Protein AF-A0A7S0S029-F1 (afdb_monomer_lite)

Organism: NCBI:txid1034604

pLDDT: mean 72.3, std 25.54, range [26.7, 97.38]

Foldseek 3Di:
DADPPGDDDPVVVVVLQVCLVVDLEAEAAADQLPDPPVSVSLVSLLPLPDPVCVVVRSAYEYEHLDDHPCPVSGPYYHNDHRVVVVVVVCVVVVHDDDDPVVVPDPDPPDPDPDDDDDPPDDPPPDPDDDDDDDDDDDDDDDDDDDDDDDDDDDD

Secondary structure (DSSP, 8-state):
---TTSPPPHHHHHHHHHHHHH-SEEEEES----STTTTHHHHHHHT---TTTGGGT-EEEEE-SS--TTTTT-SEEE-S-HHHHHHHHHHHHT-PPPPHHHHT--PPPP--S------------------------------------------

Sequence (155 aa):
IVNFGEPLQPAAIAVATEQARAADACIVLGSSCRVAPASEFPAMVGSKRTRRERARGSSLVVANLQKTPLDDMCAVRVFARCDDFMEKVMSELGLEIPPVEDLYRPGPGPANEGGQARSSKPAVVGATQGQGQSQGAPSDAGTAHCQAVTGTSQL

Radius of gyration: 25.48 Å; ch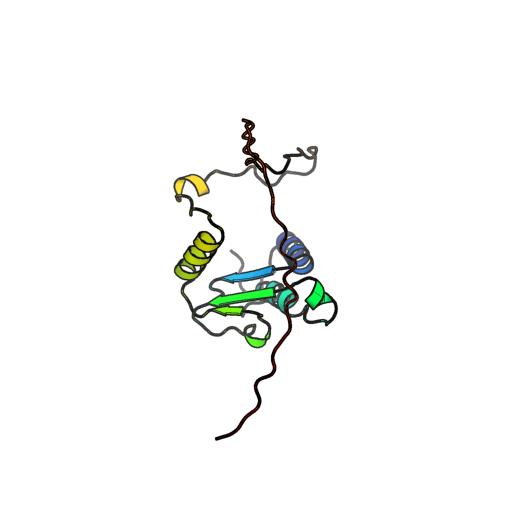ains: 1; bounding box: 66×49×75 Å

Structure (mmCIF, N/CA/C/O backbone):
data_AF-A0A7S0S029-F1
#
_entry.id   AF-A0A7S0S029-F1
#
loop_
_atom_site.group_PDB
_atom_site.id
_atom_site.type_symbol
_atom_site.label_atom_id
_atom_site.label_alt_id
_atom_site.label_comp_id
_atom_site.label_asym_id
_atom_site.label_entity_id
_atom_site.label_seq_id
_atom_site.pdbx_PDB_ins_code
_atom_site.Cartn_x
_atom_site.Cartn_y
_atom_site.Cartn_z
_atom_site.occupancy
_atom_site.B_iso_or_equiv
_atom_site.auth_seq_id
_atom_site.auth_comp_id
_atom_site.auth_asym_id
_atom_site.auth_atom_id
_atom_site.pdbx_PDB_model_num
ATOM 1 N N . ILE A 1 1 ? 7.760 5.294 -17.339 1.00 83.38 1 ILE A N 1
ATOM 2 C CA . ILE A 1 1 ? 6.931 4.225 -17.947 1.00 8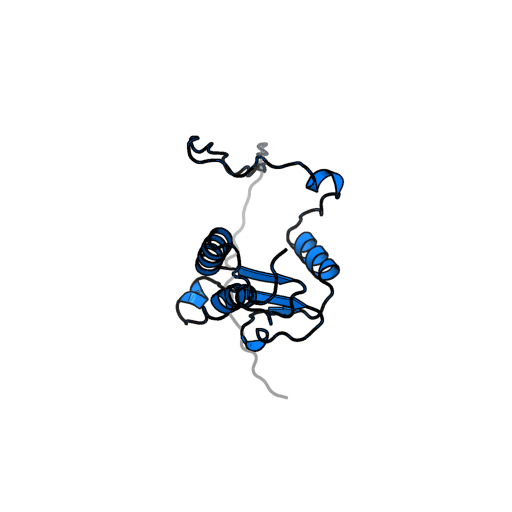3.38 1 ILE A CA 1
ATOM 3 C C . ILE A 1 1 ? 7.813 2.989 -18.032 1.00 83.38 1 ILE A C 1
ATOM 5 O O . ILE A 1 1 ? 8.996 3.160 -18.293 1.00 83.38 1 ILE A O 1
ATOM 9 N N . VAL A 1 2 ? 7.276 1.807 -17.740 1.00 86.38 2 VAL A N 1
ATOM 10 C CA . VAL A 1 2 ? 7.972 0.518 -17.883 1.00 86.38 2 VAL A CA 1
ATOM 11 C C . VAL A 1 2 ? 7.069 -0.378 -18.719 1.00 86.38 2 VAL A C 1
ATOM 13 O O . VAL A 1 2 ? 5.864 -0.412 -18.456 1.00 86.38 2 VAL A O 1
ATOM 16 N N . ASN A 1 3 ? 7.619 -1.057 -19.724 1.00 90.88 3 ASN A N 1
ATOM 17 C CA . ASN A 1 3 ? 6.844 -1.968 -20.564 1.00 90.88 3 ASN A CA 1
ATOM 18 C C . ASN A 1 3 ? 6.795 -3.378 -19.964 1.00 90.88 3 ASN A C 1
ATOM 20 O O . ASN A 1 3 ? 7.627 -3.766 -19.145 1.00 90.88 3 ASN A O 1
ATOM 24 N N . PHE A 1 4 ? 5.818 -4.182 -20.383 1.00 87.62 4 PHE A N 1
ATOM 25 C CA . PHE A 1 4 ? 5.767 -5.582 -19.968 1.00 87.62 4 PHE A CA 1
ATOM 26 C C . PHE A 1 4 ? 7.012 -6.336 -20.442 1.00 87.62 4 PHE A C 1
ATOM 28 O O . PHE A 1 4 ? 7.399 -6.244 -21.604 1.00 87.62 4 PHE A O 1
ATOM 35 N N . GLY A 1 5 ? 7.622 -7.094 -19.530 1.00 86.50 5 GLY A N 1
ATOM 36 C CA . GLY A 1 5 ? 8.869 -7.817 -19.782 1.00 86.50 5 GLY A CA 1
ATOM 37 C C . GLY A 1 5 ? 10.134 -6.990 -19.544 1.00 86.50 5 GLY A C 1
ATOM 38 O O . GLY A 1 5 ? 11.213 -7.571 -19.459 1.00 86.50 5 GLY A O 1
ATOM 39 N N . GLU A 1 6 ? 10.023 -5.671 -19.367 1.00 90.44 6 GLU A N 1
ATOM 40 C CA . GLU A 1 6 ? 11.142 -4.854 -18.902 1.00 90.44 6 GLU A CA 1
ATOM 41 C C . GLU A 1 6 ? 11.258 -4.927 -17.371 1.00 90.44 6 GLU A C 1
ATOM 43 O O . GLU A 1 6 ? 10.245 -4.926 -16.660 1.00 90.44 6 GLU A O 1
ATOM 48 N N . PRO A 1 7 ? 12.484 -4.982 -16.829 1.00 87.75 7 PRO A N 1
ATOM 49 C CA . PRO A 1 7 ? 12.681 -4.967 -15.389 1.00 87.75 7 PRO A CA 1
ATOM 50 C C . PRO A 1 7 ? 12.321 -3.597 -14.800 1.00 87.75 7 PRO A C 1
ATOM 52 O O . PRO A 1 7 ? 12.603 -2.549 -15.387 1.00 87.75 7 PRO A O 1
ATOM 55 N N . LEU A 1 8 ? 11.757 -3.593 -13.587 1.00 89.69 8 LEU A N 1
ATOM 56 C CA . LEU A 1 8 ? 11.664 -2.362 -12.799 1.00 89.69 8 LEU A CA 1
ATOM 57 C C . LEU A 1 8 ? 13.069 -1.868 -12.426 1.00 89.69 8 LEU A C 1
ATOM 59 O O . LEU A 1 8 ? 14.021 -2.645 -12.336 1.00 89.69 8 LEU A O 1
ATOM 63 N N . GLN A 1 9 ? 13.187 -0.566 -12.165 1.00 91.31 9 GLN A N 1
ATOM 64 C CA . GLN A 1 9 ? 14.454 0.042 -11.767 1.00 91.31 9 GLN A CA 1
ATOM 65 C C . GLN A 1 9 ? 15.017 -0.644 -10.507 1.00 91.31 9 GLN A C 1
ATOM 67 O O . GLN A 1 9 ? 14.355 -0.610 -9.465 1.00 91.31 9 GLN A O 1
ATOM 72 N N . PRO A 1 10 ? 16.235 -1.222 -10.555 1.00 91.75 10 PRO A N 1
ATOM 73 C CA . PRO A 1 10 ? 16.773 -2.011 -9.445 1.00 91.75 10 PRO A CA 1
ATOM 74 C C . PRO A 1 10 ? 16.853 -1.241 -8.125 1.00 91.75 10 PRO A C 1
ATOM 76 O O . PRO A 1 10 ? 16.530 -1.787 -7.073 1.00 91.75 10 PRO A O 1
ATOM 79 N N . ALA A 1 11 ? 17.211 0.046 -8.183 1.00 92.50 11 ALA A N 1
ATOM 80 C CA . ALA A 1 11 ? 17.262 0.913 -7.009 1.00 92.50 11 ALA A CA 1
ATOM 81 C C . ALA A 1 11 ? 15.887 1.051 -6.330 1.00 92.50 11 ALA A C 1
ATOM 83 O O . ALA A 1 11 ? 15.784 0.932 -5.112 1.00 92.50 11 ALA A O 1
ATOM 84 N N . ALA A 1 12 ? 14.816 1.223 -7.112 1.00 91.19 12 ALA A N 1
ATOM 85 C CA . ALA A 1 12 ? 13.459 1.326 -6.581 1.00 91.19 12 ALA A CA 1
ATOM 86 C C . ALA A 1 12 ? 12.986 0.002 -5.956 1.00 91.19 12 ALA A C 1
ATOM 88 O O . ALA A 1 12 ? 12.370 0.017 -4.892 1.00 91.19 12 ALA A O 1
ATOM 89 N N . ILE A 1 13 ? 13.316 -1.142 -6.572 1.00 93.88 13 ILE A N 1
ATOM 90 C CA . ILE A 1 13 ? 13.004 -2.469 -6.013 1.00 93.88 13 ILE A CA 1
ATOM 91 C C . ILE A 1 13 ? 13.730 -2.680 -4.682 1.00 93.88 13 ILE A C 1
ATOM 93 O O . ILE A 1 13 ? 13.123 -3.170 -3.731 1.00 93.88 13 ILE A O 1
ATOM 97 N N . ALA A 1 14 ? 15.017 -2.328 -4.609 1.00 93.69 14 ALA A N 1
ATOM 98 C CA . ALA A 1 14 ? 15.821 -2.500 -3.403 1.00 93.69 14 ALA A CA 1
ATOM 99 C C . ALA A 1 14 ? 15.232 -1.703 -2.231 1.00 93.69 14 ALA A C 1
ATOM 101 O O . ALA A 1 14 ? 14.957 -2.281 -1.179 1.00 93.69 14 ALA A O 1
ATOM 102 N N . VAL A 1 15 ? 14.931 -0.418 -2.454 1.00 94.94 15 VAL A N 1
ATOM 103 C CA . VAL A 1 15 ? 14.284 0.442 -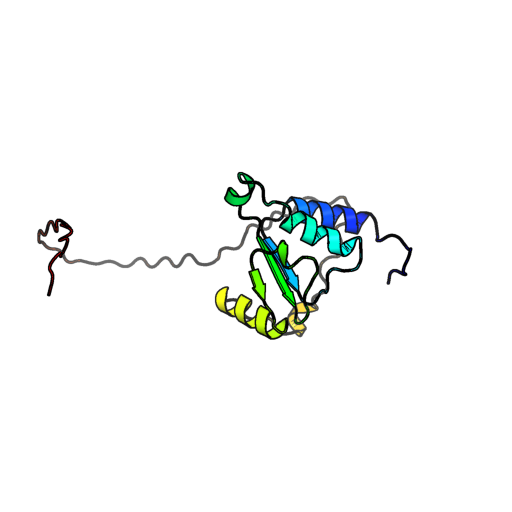1.452 1.00 94.94 15 VAL A CA 1
ATOM 104 C C . VAL A 1 15 ? 12.915 -0.114 -1.059 1.00 94.94 15 VAL A C 1
ATOM 106 O O . VAL A 1 15 ? 12.637 -0.272 0.126 1.00 94.94 15 VAL A O 1
ATOM 109 N N . ALA A 1 16 ? 12.065 -0.478 -2.025 1.00 94.31 16 ALA A N 1
ATOM 110 C CA . ALA A 1 16 ? 10.738 -1.025 -1.735 1.00 94.31 16 ALA A CA 1
ATOM 111 C C . ALA A 1 16 ? 10.809 -2.327 -0.921 1.00 94.31 16 ALA A C 1
ATOM 113 O O . ALA A 1 16 ? 10.017 -2.536 -0.003 1.00 94.31 16 ALA A O 1
ATOM 114 N N . THR A 1 17 ? 11.787 -3.182 -1.219 1.00 94.12 17 THR A N 1
ATOM 115 C CA . THR A 1 17 ? 12.017 -4.447 -0.516 1.00 94.12 17 THR A CA 1
ATOM 116 C C . THR A 1 17 ? 12.480 -4.209 0.919 1.00 94.12 17 THR A C 1
ATOM 118 O O . THR A 1 17 ? 11.999 -4.878 1.834 1.00 94.12 17 THR A O 1
ATOM 121 N N . GLU A 1 18 ? 13.400 -3.269 1.138 1.00 94.25 18 GLU A N 1
ATOM 122 C CA . GLU A 1 18 ? 13.860 -2.895 2.476 1.00 94.25 18 GLU A CA 1
ATOM 123 C C . GLU A 1 18 ? 12.711 -2.324 3.316 1.00 94.25 18 GLU A C 1
ATOM 125 O O . GLU A 1 18 ? 12.460 -2.804 4.424 1.00 94.25 18 GLU A O 1
ATOM 130 N N . GLN A 1 19 ? 11.943 -1.385 2.755 1.00 93.62 19 GLN A N 1
ATOM 131 C CA . GLN A 1 19 ? 10.785 -0.796 3.430 1.00 93.62 19 GLN A CA 1
ATOM 132 C C . GLN A 1 19 ? 9.715 -1.850 3.734 1.00 93.62 19 GLN A C 1
ATOM 134 O O . GLN A 1 19 ? 9.219 -1.918 4.855 1.00 93.62 19 GLN A O 1
ATOM 139 N N . ALA A 1 20 ? 9.417 -2.755 2.798 1.00 91.88 20 ALA A N 1
ATOM 140 C CA . ALA A 1 20 ? 8.479 -3.853 3.036 1.00 91.88 20 ALA A CA 1
ATOM 141 C C . ALA A 1 20 ? 8.959 -4.803 4.147 1.00 91.88 20 ALA A C 1
ATOM 143 O O . ALA A 1 20 ? 8.159 -5.307 4.940 1.00 91.88 20 ALA A O 1
ATOM 144 N N . ARG A 1 21 ? 10.271 -5.044 4.263 1.00 89.62 21 ARG A N 1
ATOM 145 C CA . ARG A 1 21 ? 10.841 -5.844 5.360 1.00 89.62 21 ARG A CA 1
ATOM 146 C C . ARG A 1 21 ? 10.755 -5.126 6.704 1.00 89.62 21 ARG A C 1
ATOM 148 O O . ARG A 1 21 ? 10.418 -5.781 7.690 1.00 89.62 21 ARG A O 1
ATOM 155 N N . ALA A 1 22 ? 10.996 -3.820 6.741 1.00 89.19 22 ALA A N 1
ATOM 156 C CA . ALA A 1 22 ? 10.940 -3.021 7.963 1.00 89.19 22 ALA A CA 1
ATOM 157 C C . ALA A 1 22 ? 9.506 -2.711 8.432 1.00 89.19 22 ALA A C 1
ATOM 159 O O . ALA A 1 22 ? 9.283 -2.576 9.630 1.00 89.19 22 ALA A O 1
ATOM 160 N N . ALA A 1 23 ? 8.540 -2.652 7.511 1.00 89.44 23 ALA A N 1
ATOM 161 C CA . ALA A 1 23 ? 7.175 -2.224 7.798 1.00 89.44 23 ALA A CA 1
ATOM 162 C C . ALA A 1 23 ? 6.441 -3.110 8.822 1.00 89.44 23 ALA A C 1
ATOM 164 O O . ALA A 1 23 ? 6.412 -4.346 8.708 1.00 89.44 23 ALA A O 1
ATOM 165 N N . ASP A 1 24 ? 5.790 -2.436 9.767 1.00 87.12 24 ASP A N 1
ATOM 166 C CA . ASP A 1 24 ? 4.801 -2.927 10.732 1.00 87.12 24 ASP A CA 1
ATOM 167 C C . ASP A 1 24 ? 3.350 -2.642 10.283 1.00 87.12 24 ASP A C 1
ATOM 169 O O . ASP A 1 24 ? 2.398 -3.231 10.785 1.00 87.12 24 ASP A O 1
ATOM 173 N N . ALA A 1 25 ? 3.153 -1.806 9.272 1.00 88.38 25 ALA A N 1
ATOM 174 C CA . ALA A 1 25 ? 1.872 -1.639 8.604 1.00 88.38 25 ALA A CA 1
ATOM 175 C C . ALA A 1 25 ? 2.076 -1.465 7.098 1.00 88.38 25 ALA A C 1
ATOM 177 O O . ALA A 1 25 ? 2.989 -0.775 6.648 1.00 88.38 25 ALA A O 1
ATOM 178 N N . CYS A 1 26 ? 1.214 -2.094 6.302 1.00 93.50 26 CYS A N 1
ATOM 179 C CA . CYS A 1 26 ? 1.171 -1.900 4.856 1.00 93.50 26 CYS A CA 1
ATOM 180 C C . CYS A 1 26 ? -0.275 -1.716 4.420 1.00 93.50 26 CYS A C 1
ATOM 182 O O . CYS A 1 26 ? -1.115 -2.574 4.682 1.00 93.50 26 CYS A O 1
ATOM 184 N N . ILE A 1 27 ? -0.555 -0.602 3.747 1.00 95.06 27 ILE A N 1
ATOM 185 C CA . ILE A 1 27 ? -1.884 -0.278 3.237 1.00 95.06 27 ILE A CA 1
ATOM 186 C C . ILE A 1 27 ? -1.827 -0.306 1.712 1.00 95.06 27 ILE A C 1
ATOM 188 O O . ILE A 1 27 ? -1.071 0.437 1.090 1.00 95.06 27 ILE A O 1
ATOM 192 N N . VAL A 1 28 ? -2.636 -1.170 1.107 1.00 96.31 28 VAL A N 1
ATOM 193 C CA . VAL A 1 28 ? -2.838 -1.235 -0.339 1.00 96.31 28 VAL A CA 1
ATOM 194 C C . VAL A 1 28 ? -4.088 -0.440 -0.689 1.00 96.31 28 VAL A C 1
ATOM 196 O O . VAL A 1 28 ? -5.179 -0.775 -0.228 1.00 96.31 28 VAL A O 1
ATOM 199 N N . LEU A 1 29 ? -3.930 0.573 -1.539 1.00 97.06 29 LEU A N 1
ATOM 200 C CA . LEU A 1 29 ? -5.012 1.441 -2.002 1.00 97.06 29 LEU A CA 1
ATOM 201 C C . LEU A 1 29 ? -5.219 1.253 -3.507 1.00 97.06 29 LEU A C 1
ATOM 203 O O . LEU A 1 29 ? -4.295 1.458 -4.290 1.00 97.06 29 LEU A O 1
ATOM 207 N N . GLY A 1 30 ? -6.4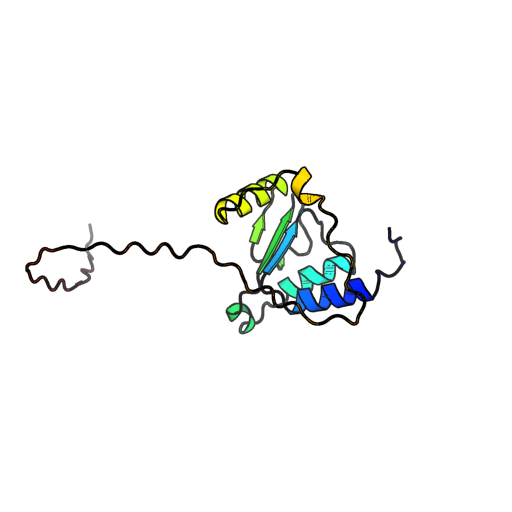21 0.844 -3.918 1.00 95.62 30 GLY A N 1
ATOM 208 C CA . GLY A 1 30 ? -6.842 0.861 -5.326 1.00 95.62 30 GLY A CA 1
ATOM 209 C C . GLY A 1 30 ? -6.053 -0.059 -6.267 1.00 95.62 30 GLY A C 1
ATOM 210 O O . GLY A 1 30 ? -6.128 0.099 -7.483 1.00 95.62 30 GLY A O 1
ATOM 211 N N . SER A 1 31 ? -5.301 -1.024 -5.733 1.00 94.94 31 SER A N 1
ATOM 212 C CA . SER A 1 31 ? -4.545 -1.996 -6.527 1.00 94.94 31 SER A CA 1
ATOM 213 C C . SER A 1 31 ? -5.206 -3.369 -6.496 1.00 94.94 31 SER A C 1
ATOM 215 O O . SER A 1 31 ? -5.678 -3.836 -5.460 1.00 94.94 31 SER A O 1
ATOM 217 N N . SER A 1 32 ? -5.209 -4.048 -7.643 1.00 94.88 32 SER A N 1
ATOM 218 C CA . SER A 1 32 ? -5.640 -5.446 -7.749 1.00 94.88 32 SER A CA 1
ATOM 219 C C . SER A 1 32 ? -4.558 -6.443 -7.317 1.00 94.88 32 SER A C 1
ATOM 221 O O . SER A 1 32 ? -4.856 -7.630 -7.201 1.00 94.88 32 SER A O 1
ATOM 223 N N . CYS A 1 33 ? -3.319 -5.978 -7.092 1.00 94.06 33 CYS A N 1
ATOM 224 C CA . CYS A 1 33 ? -2.165 -6.784 -6.675 1.00 94.06 33 CYS A CA 1
ATOM 225 C C . CYS A 1 33 ? -1.876 -8.003 -7.572 1.00 94.06 33 CYS A C 1
ATOM 227 O O . CYS A 1 33 ? -1.548 -9.073 -7.071 1.00 94.06 33 CYS A O 1
ATOM 229 N N . ARG A 1 34 ? -1.992 -7.855 -8.900 1.00 93.75 34 ARG A N 1
ATOM 230 C CA . ARG A 1 34 ? -1.775 -8.960 -9.861 1.00 93.75 34 ARG A CA 1
ATOM 231 C C . ARG A 1 34 ? -0.449 -8.924 -10.617 1.00 93.75 34 ARG A C 1
ATOM 233 O O . ARG A 1 34 ? -0.084 -9.921 -11.227 1.00 93.75 34 ARG A O 1
ATOM 240 N N . VAL A 1 35 ? 0.232 -7.781 -10.636 1.00 92.19 35 VAL A N 1
ATOM 241 C CA . VAL A 1 35 ? 1.416 -7.582 -11.479 1.00 92.19 35 VAL A CA 1
ATOM 242 C C . VAL A 1 35 ? 2.674 -7.649 -10.622 1.00 92.19 35 VAL A C 1
ATOM 244 O O . VAL A 1 35 ? 2.945 -6.750 -9.821 1.00 92.19 35 VAL A O 1
ATOM 247 N N . ALA A 1 36 ? 3.443 -8.717 -10.817 1.00 90.00 36 ALA A N 1
ATOM 248 C CA . ALA A 1 36 ? 4.787 -8.844 -10.277 1.00 90.00 36 ALA A CA 1
ATOM 249 C C . ALA A 1 36 ? 5.757 -7.919 -11.041 1.00 90.00 36 ALA A C 1
ATOM 251 O O . ALA A 1 36 ? 5.563 -7.684 -12.237 1.00 90.00 36 ALA A O 1
ATOM 252 N N . PRO A 1 37 ? 6.790 -7.374 -10.377 1.00 90.38 37 PRO A N 1
ATOM 253 C CA . PRO A 1 37 ? 7.189 -7.645 -8.988 1.00 90.38 37 PRO A CA 1
ATOM 254 C C . PRO A 1 37 ? 6.504 -6.740 -7.942 1.00 90.38 37 PRO A C 1
ATOM 256 O O . PRO A 1 37 ? 6.644 -6.960 -6.745 1.00 90.38 37 PRO A O 1
ATOM 259 N N . ALA A 1 38 ? 5.723 -5.733 -8.348 1.00 91.19 38 ALA A N 1
ATOM 260 C CA . ALA A 1 38 ? 5.137 -4.762 -7.414 1.00 91.19 38 ALA A CA 1
ATOM 261 C C . ALA A 1 38 ? 4.151 -5.383 -6.403 1.00 91.19 38 ALA A C 1
ATOM 263 O O . ALA A 1 38 ? 4.063 -4.933 -5.261 1.00 91.19 38 ALA A O 1
ATOM 264 N N . SER A 1 39 ? 3.420 -6.428 -6.800 1.00 93.44 39 SER A N 1
ATOM 265 C CA . SER A 1 39 ? 2.501 -7.155 -5.914 1.00 93.44 39 SER A CA 1
ATOM 266 C C . SER A 1 39 ? 3.197 -7.974 -4.823 1.00 93.44 39 SER A C 1
ATOM 268 O O . SER A 1 39 ? 2.534 -8.405 -3.881 1.00 93.44 39 SER A O 1
ATOM 270 N N . GLU A 1 40 ? 4.507 -8.200 -4.930 1.00 93.50 40 GLU A N 1
ATOM 271 C CA . GLU A 1 40 ? 5.254 -9.012 -3.969 1.00 93.50 40 GLU A CA 1
ATOM 272 C C . GLU A 1 40 ? 5.495 -8.257 -2.659 1.00 93.50 40 GLU A C 1
ATOM 274 O O . GLU A 1 40 ? 5.449 -8.867 -1.595 1.00 93.50 40 GLU A O 1
ATOM 279 N N . PHE A 1 41 ? 5.660 -6.930 -2.689 1.00 93.88 41 PHE A N 1
ATOM 280 C CA . PHE A 1 41 ? 5.955 -6.158 -1.475 1.00 93.88 41 PHE A CA 1
ATOM 281 C C . PHE A 1 41 ? 4.825 -6.215 -0.432 1.00 93.88 41 PHE A C 1
ATOM 283 O O . PHE A 1 41 ? 5.106 -6.529 0.728 1.00 93.88 41 PHE A O 1
ATOM 290 N N . PRO A 1 42 ? 3.540 -6.008 -0.789 1.00 93.56 42 PRO A N 1
ATOM 291 C CA . PRO A 1 42 ? 2.452 -6.177 0.171 1.00 93.56 42 PRO A CA 1
ATOM 292 C C . PRO A 1 42 ? 2.285 -7.638 0.614 1.00 93.56 42 PRO A C 1
ATOM 294 O O . PRO A 1 42 ? 1.984 -7.895 1.779 1.00 93.56 42 PRO A O 1
ATOM 297 N N . ALA A 1 43 ? 2.535 -8.604 -0.281 1.00 91.88 43 ALA A N 1
ATOM 298 C CA . ALA A 1 43 ? 2.500 -10.028 0.052 1.00 91.88 43 ALA A CA 1
ATOM 299 C C . ALA A 1 43 ? 3.579 -10.399 1.085 1.00 91.88 43 ALA A C 1
ATOM 301 O O . ALA A 1 43 ? 3.302 -11.155 2.018 1.00 91.88 43 ALA A O 1
ATOM 302 N N . MET A 1 44 ? 4.779 -9.818 0.977 1.00 91.00 44 MET A N 1
ATOM 303 C CA . MET A 1 44 ? 5.850 -9.976 1.963 1.00 91.00 44 MET A CA 1
ATOM 304 C C . MET A 1 44 ? 5.421 -9.484 3.347 1.00 91.00 44 MET A C 1
ATOM 306 O O . MET A 1 44 ? 5.697 -10.161 4.334 1.00 91.00 44 MET A O 1
ATOM 310 N N . VAL A 1 45 ? 4.726 -8.344 3.437 1.00 89.94 45 VAL A N 1
ATOM 311 C CA . VAL A 1 45 ? 4.219 -7.822 4.720 1.00 89.94 45 VAL A CA 1
ATOM 312 C C . VAL A 1 45 ? 3.105 -8.711 5.272 1.00 89.94 45 VAL A C 1
ATOM 314 O O . VAL A 1 45 ? 3.148 -9.092 6.440 1.00 89.94 45 VAL A O 1
ATOM 317 N N . GLY A 1 46 ? 2.143 -9.104 4.432 1.00 87.25 46 GLY A N 1
ATOM 318 C CA . GLY A 1 46 ? 1.037 -9.985 4.821 1.00 87.25 46 GLY A CA 1
ATOM 319 C C . GLY A 1 46 ? 1.474 -11.394 5.235 1.00 87.25 46 GLY A C 1
ATOM 320 O O . GLY A 1 46 ? 0.768 -12.053 5.995 1.00 87.25 46 GLY A O 1
ATOM 321 N N . SER A 1 47 ? 2.648 -11.843 4.782 1.00 84.88 47 SER A N 1
ATOM 322 C CA . SER A 1 47 ? 3.215 -13.158 5.108 1.00 84.88 47 SER A CA 1
ATOM 323 C C . SER A 1 47 ? 3.946 -13.209 6.453 1.00 84.88 47 SER A C 1
ATOM 325 O O . SER A 1 47 ? 4.268 -14.307 6.906 1.00 84.88 47 SER A O 1
ATOM 327 N N . LYS A 1 48 ? 4.150 -12.076 7.146 1.00 77.94 48 LYS A N 1
ATOM 328 C CA . LYS A 1 48 ? 4.773 -11.993 8.492 1.00 77.94 48 LYS A CA 1
ATOM 329 C C . LYS A 1 48 ? 3.879 -12.556 9.619 1.00 77.94 48 LYS A C 1
ATOM 331 O O . LYS A 1 48 ? 3.832 -12.067 10.744 1.00 77.94 48 LYS A O 1
ATOM 336 N N . ARG A 1 49 ? 3.115 -13.612 9.325 1.00 59.72 49 ARG A N 1
ATOM 337 C CA . ARG A 1 49 ? 2.097 -14.246 10.184 1.00 59.72 49 ARG A CA 1
ATOM 338 C C . ARG A 1 49 ? 2.679 -15.140 11.279 1.00 59.72 49 ARG A C 1
ATOM 340 O O . ARG A 1 49 ? 1.949 -15.921 11.893 1.00 59.72 49 ARG A O 1
ATOM 347 N N . THR A 1 50 ? 3.977 -15.064 11.553 1.00 55.91 50 THR A N 1
ATOM 348 C CA . THR A 1 50 ? 4.592 -15.904 12.579 1.00 55.91 50 THR A CA 1
ATOM 349 C C . THR A 1 50 ? 4.110 -15.475 13.970 1.00 55.91 50 THR A C 1
ATOM 351 O O . THR A 1 50 ? 3.994 -14.286 14.263 1.00 55.91 50 THR A O 1
ATOM 354 N N . ARG A 1 51 ? 3.875 -16.431 14.885 1.00 54.25 51 ARG A N 1
ATOM 355 C CA . ARG A 1 51 ? 3.412 -16.179 16.274 1.00 54.25 51 ARG A CA 1
ATOM 356 C C . ARG A 1 51 ? 4.241 -15.111 17.013 1.00 54.25 51 ARG A C 1
ATOM 358 O O . ARG A 1 51 ? 3.714 -14.404 17.862 1.00 54.25 51 ARG A O 1
ATOM 365 N N . ARG A 1 52 ? 5.529 -14.998 16.666 1.00 52.75 52 ARG A N 1
ATOM 366 C CA . ARG A 1 52 ? 6.494 -14.022 17.199 1.00 52.75 52 ARG A CA 1
ATOM 367 C C . ARG A 1 52 ? 6.351 -12.621 16.588 1.00 52.75 52 ARG A C 1
ATOM 369 O O . ARG A 1 52 ? 6.596 -11.636 17.271 1.00 52.75 52 ARG A O 1
ATOM 376 N N . GLU A 1 53 ? 5.954 -12.529 15.324 1.00 52.53 53 GLU A N 1
ATOM 377 C CA . GLU A 1 53 ? 5.780 -11.271 14.583 1.00 52.53 53 GLU A CA 1
ATOM 378 C C . GLU A 1 53 ? 4.404 -10.648 14.831 1.00 52.53 53 GLU A C 1
ATOM 380 O O . GLU A 1 53 ? 4.275 -9.429 14.822 1.00 52.53 53 GLU A O 1
ATOM 385 N N . ARG A 1 54 ? 3.407 -11.459 15.216 1.00 53.19 54 ARG A N 1
ATOM 386 C CA . ARG A 1 54 ? 2.110 -10.980 15.726 1.00 53.19 54 ARG A CA 1
ATOM 387 C C . ARG A 1 54 ? 2.257 -10.059 16.947 1.00 53.19 54 ARG A C 1
ATOM 389 O O . ARG A 1 54 ? 1.442 -9.166 17.130 1.00 53.19 54 ARG A O 1
ATOM 396 N N . ALA A 1 55 ? 3.317 -10.239 17.742 1.00 52.38 55 ALA A N 1
ATOM 397 C CA . ALA A 1 55 ? 3.662 -9.349 18.855 1.00 52.38 55 ALA A CA 1
ATOM 398 C C . ALA A 1 55 ? 4.246 -7.994 18.401 1.00 52.38 55 ALA A C 1
ATOM 400 O O . ALA A 1 55 ? 4.283 -7.059 19.192 1.00 52.38 55 ALA A O 1
ATOM 401 N N . ARG A 1 56 ? 4.703 -7.887 17.143 1.00 52.56 56 ARG A N 1
ATOM 402 C CA . ARG A 1 56 ? 5.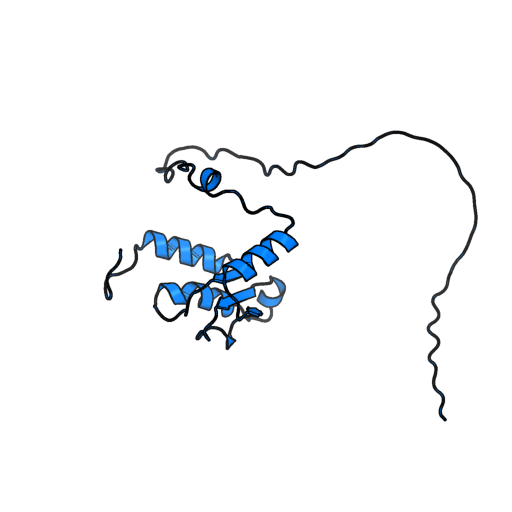227 -6.663 16.509 1.00 52.56 56 ARG A CA 1
ATOM 403 C C . ARG A 1 56 ? 4.232 -5.985 15.560 1.00 52.56 56 ARG A C 1
ATOM 405 O O . ARG A 1 56 ? 4.578 -4.981 14.957 1.00 52.56 56 ARG A O 1
ATOM 412 N N . GLY A 1 57 ? 3.008 -6.501 15.443 1.00 53.59 57 GLY A N 1
ATOM 413 C CA . GLY A 1 57 ? 1.895 -5.756 14.852 1.00 53.59 57 GLY A CA 1
ATOM 414 C C . GLY A 1 57 ? 1.876 -5.628 13.327 1.00 53.59 57 GLY A C 1
ATOM 415 O O . GLY A 1 57 ? 1.078 -4.836 12.842 1.00 53.59 57 GLY A O 1
ATOM 416 N N . SER A 1 58 ? 2.667 -6.407 12.569 1.00 61.62 58 SER A N 1
ATOM 417 C CA . SER A 1 58 ? 2.675 -6.308 11.100 1.00 61.62 58 SER A CA 1
ATOM 418 C C . SER A 1 58 ? 1.296 -6.589 10.492 1.00 61.62 58 SER A C 1
ATOM 420 O O . SER A 1 58 ? 0.889 -7.751 10.398 1.00 61.62 58 SER A O 1
ATOM 422 N N . SER A 1 59 ? 0.581 -5.535 10.088 1.00 83.44 59 SER A N 1
ATOM 423 C CA . SER A 1 59 ? -0.786 -5.615 9.564 1.00 83.44 59 SER A CA 1
ATOM 424 C C . SER A 1 59 ? -0.848 -5.166 8.103 1.00 83.44 59 SER A C 1
ATOM 426 O O . SER A 1 59 ? -0.477 -4.049 7.745 1.00 83.44 59 SER A O 1
ATOM 428 N N . LEU A 1 60 ? -1.299 -6.072 7.232 1.00 91.62 60 LEU A N 1
ATOM 429 C CA . LEU A 1 60 ? -1.636 -5.752 5.846 1.00 91.62 60 LEU A CA 1
ATOM 430 C C . LEU A 1 60 ? -3.106 -5.320 5.788 1.00 91.62 60 LEU A C 1
ATOM 432 O O . LEU A 1 60 ? -3.986 -6.078 6.197 1.00 91.62 60 LEU A O 1
ATOM 436 N N . VAL A 1 61 ? -3.371 -4.131 5.258 1.00 94.38 61 VAL A N 1
ATOM 437 C CA . VAL A 1 61 ? -4.709 -3.575 5.030 1.00 94.38 61 VAL A CA 1
ATOM 438 C C . VAL A 1 61 ? -4.921 -3.415 3.531 1.00 94.38 61 VAL A C 1
ATOM 440 O O . VAL A 1 61 ? -4.051 -2.899 2.834 1.00 94.38 61 VAL A O 1
ATOM 443 N N . VAL A 1 62 ? -6.073 -3.846 3.023 1.00 95.69 62 VAL A N 1
ATOM 444 C CA . VAL A 1 62 ? -6.399 -3.745 1.594 1.00 95.69 62 VAL A CA 1
ATOM 445 C C . VAL A 1 62 ? -7.715 -2.998 1.410 1.00 95.69 62 VAL A C 1
ATOM 447 O O . VAL A 1 62 ? -8.790 -3.515 1.741 1.00 95.69 62 VAL A O 1
ATOM 450 N N . ALA A 1 63 ? -7.630 -1.798 0.834 1.00 96.88 63 ALA A N 1
ATOM 451 C CA . ALA A 1 63 ? -8.767 -0.993 0.411 1.00 96.88 63 ALA A CA 1
ATOM 452 C C . ALA A 1 63 ? -8.855 -0.990 -1.120 1.00 96.88 63 ALA A C 1
ATOM 454 O O . ALA A 1 63 ? -8.041 -0.394 -1.828 1.00 96.88 63 ALA A O 1
ATOM 455 N N . ASN A 1 64 ? -9.841 -1.712 -1.640 1.00 97.12 64 ASN A N 1
ATOM 456 C CA . ASN A 1 64 ? -10.115 -1.791 -3.070 1.00 97.12 64 ASN A CA 1
ATOM 457 C C . ASN A 1 64 ? -11.573 -2.207 -3.293 1.00 97.12 64 ASN A C 1
ATOM 459 O O . ASN A 1 64 ? -12.121 -2.980 -2.503 1.00 97.12 64 ASN A O 1
ATOM 463 N N . LEU A 1 65 ? -12.187 -1.764 -4.388 1.00 96.69 65 LEU A N 1
ATOM 464 C CA . LEU A 1 65 ? -13.549 -2.167 -4.757 1.00 96.69 65 LEU A CA 1
ATOM 465 C C . LEU A 1 65 ? -13.615 -3.638 -5.191 1.00 96.69 65 LEU A C 1
ATOM 467 O O . LEU A 1 65 ? -14.603 -4.323 -4.944 1.00 96.69 65 LEU A O 1
ATOM 471 N N . GLN A 1 66 ? -12.552 -4.138 -5.823 1.00 95.56 66 GLN A N 1
ATOM 472 C CA . GLN A 1 66 ? -12.473 -5.508 -6.328 1.00 95.56 66 GLN A CA 1
ATOM 473 C C . GLN A 1 66 ? -11.707 -6.422 -5.371 1.00 95.56 66 GLN A C 1
ATOM 475 O O . GLN A 1 66 ? -10.800 -5.985 -4.663 1.00 95.56 66 GLN A O 1
ATOM 480 N N . LYS A 1 67 ? -12.035 -7.718 -5.382 1.00 95.56 67 LYS A N 1
ATOM 481 C CA . LYS A 1 67 ? -11.254 -8.736 -4.666 1.00 95.56 67 LYS A CA 1
ATOM 482 C C . LYS A 1 67 ? -9.813 -8.774 -5.169 1.00 95.56 67 LYS A C 1
ATOM 484 O O . LYS A 1 67 ? -9.573 -8.685 -6.378 1.00 95.56 67 LYS A O 1
ATOM 489 N N . THR A 1 68 ? -8.874 -8.952 -4.247 1.00 95.12 68 THR A N 1
ATOM 490 C CA . THR A 1 68 ? -7.447 -9.082 -4.561 1.00 95.12 68 THR A CA 1
ATOM 491 C C . THR A 1 68 ? -6.924 -10.458 -4.144 1.00 95.12 68 THR A C 1
ATOM 493 O O . THR A 1 68 ? -7.466 -11.059 -3.216 1.00 95.12 68 THR A O 1
ATOM 496 N N . PRO A 1 69 ? -5.857 -10.977 -4.780 1.00 94.38 69 PRO A N 1
ATOM 497 C CA . PRO A 1 69 ? -5.233 -12.235 -4.361 1.00 94.38 69 PRO A CA 1
ATOM 498 C C . PRO A 1 69 ? -4.670 -12.206 -2.931 1.00 94.38 69 PRO A C 1
ATOM 500 O O . PRO A 1 69 ? -4.365 -13.254 -2.375 1.00 94.38 69 PRO A O 1
ATOM 503 N N . LEU A 1 70 ? -4.504 -11.017 -2.339 1.00 91.56 70 LEU A N 1
ATOM 504 C CA . LEU A 1 70 ? -3.934 -10.835 -1.004 1.00 91.56 70 LEU A CA 1
ATOM 505 C C . LEU A 1 70 ? -5.003 -10.711 0.093 1.00 91.56 70 LEU A C 1
ATOM 507 O O . LEU A 1 70 ? -4.653 -10.535 1.261 1.00 91.56 70 LEU A O 1
ATOM 511 N N . ASP A 1 71 ? -6.288 -10.819 -0.260 1.00 91.62 71 ASP A N 1
ATOM 512 C CA . ASP A 1 71 ? -7.406 -10.671 0.679 1.00 91.62 71 ASP A CA 1
ATOM 513 C C . ASP A 1 71 ? -7.324 -11.706 1.818 1.00 91.62 71 ASP A C 1
ATOM 515 O O . ASP A 1 71 ? -7.556 -11.365 2.974 1.00 91.62 71 ASP A O 1
ATOM 519 N N . ASP A 1 72 ? -6.878 -12.934 1.535 1.00 89.69 72 ASP A N 1
ATOM 520 C CA . ASP A 1 72 ? -6.713 -13.984 2.554 1.00 89.69 72 ASP A CA 1
ATOM 521 C C . ASP A 1 72 ? -5.528 -13.730 3.496 1.00 89.69 72 ASP A C 1
ATOM 523 O O . ASP A 1 72 ? -5.450 -14.314 4.583 1.00 89.69 72 ASP A O 1
ATOM 527 N N . MET A 1 73 ? -4.582 -12.880 3.079 1.00 87.25 73 MET A N 1
ATOM 528 C CA . MET A 1 73 ? -3.384 -12.511 3.836 1.00 87.25 73 MET A CA 1
ATOM 529 C C . MET A 1 73 ? -3.568 -11.239 4.668 1.00 87.25 73 MET A C 1
ATOM 531 O O . MET A 1 73 ? -2.884 -11.068 5.683 1.00 87.25 73 MET A O 1
ATOM 535 N N . CYS A 1 74 ? -4.508 -10.375 4.291 1.00 89.69 74 CYS A N 1
ATOM 536 C CA . CYS A 1 74 ? -4.741 -9.116 4.983 1.00 89.69 74 CYS A CA 1
ATOM 537 C C . CYS A 1 74 ? -5.382 -9.312 6.369 1.00 89.69 74 CYS A C 1
ATOM 539 O O . CYS A 1 74 ? -6.075 -10.293 6.635 1.00 89.69 74 CYS A O 1
ATOM 541 N N . ALA A 1 75 ? -5.101 -8.378 7.274 1.00 90.00 75 ALA A N 1
ATOM 542 C CA . ALA A 1 75 ? -5.752 -8.277 8.575 1.00 90.00 75 ALA A CA 1
ATOM 543 C C . ALA A 1 75 ? -7.086 -7.525 8.470 1.00 90.00 75 ALA A C 1
ATOM 545 O O . ALA A 1 75 ? -8.030 -7.842 9.188 1.00 90.00 75 ALA A O 1
ATOM 546 N N . VAL A 1 76 ? -7.160 -6.536 7.572 1.00 91.25 76 VAL A N 1
ATOM 547 C CA . VAL A 1 76 ? -8.354 -5.717 7.347 1.00 91.25 76 VAL A CA 1
ATOM 548 C C . VAL A 1 76 ? -8.598 -5.578 5.849 1.00 91.25 76 VAL A C 1
ATOM 550 O O . VAL A 1 76 ? -7.726 -5.124 5.104 1.00 91.25 76 VAL A O 1
ATOM 553 N N . ARG A 1 77 ? -9.812 -5.931 5.418 1.00 94.25 77 ARG A N 1
ATOM 554 C CA . ARG A 1 77 ? -10.273 -5.801 4.034 1.00 94.25 77 ARG A CA 1
ATOM 555 C C . ARG A 1 77 ? -11.425 -4.805 3.950 1.00 94.25 77 ARG A C 1
ATOM 557 O O . ARG A 1 77 ? -12.466 -5.031 4.556 1.00 94.25 77 ARG A O 1
ATOM 564 N N . VAL A 1 78 ? -11.261 -3.739 3.162 1.00 96.19 78 VAL A N 1
ATOM 565 C CA . VAL A 1 78 ? -12.272 -2.677 3.005 1.00 96.19 78 VAL A CA 1
ATOM 566 C C . VAL A 1 78 ? -12.711 -2.516 1.548 1.00 96.19 78 VAL A C 1
ATOM 568 O O . VAL A 1 78 ? -11.932 -2.116 0.682 1.00 96.19 78 VAL A O 1
ATOM 571 N N . PHE A 1 79 ? -13.976 -2.813 1.258 1.00 97.25 79 PHE A N 1
ATOM 572 C CA . PHE A 1 79 ? -14.569 -2.610 -0.067 1.00 97.25 79 PHE A CA 1
ATOM 573 C C . PHE A 1 79 ? -15.150 -1.198 -0.181 1.00 97.25 79 PHE A C 1
ATOM 575 O O . PHE A 1 79 ? -16.346 -0.997 -0.003 1.00 97.25 79 PHE A O 1
ATOM 582 N N . ALA A 1 80 ? -14.289 -0.217 -0.445 1.00 96.12 80 ALA A N 1
ATOM 583 C CA . ALA A 1 80 ? -14.672 1.186 -0.568 1.00 96.12 80 ALA A CA 1
ATOM 584 C C . ALA A 1 80 ? -13.847 1.893 -1.649 1.00 96.12 80 ALA A C 1
ATOM 586 O O . ALA A 1 80 ? -12.839 1.360 -2.128 1.00 96.12 80 ALA A O 1
ATOM 587 N N . ARG A 1 81 ? -14.279 3.101 -2.027 1.00 97.38 81 ARG A N 1
ATOM 588 C CA . ARG A 1 81 ? -13.447 4.022 -2.807 1.00 97.38 81 ARG A CA 1
ATOM 589 C C . ARG A 1 81 ? -12.274 4.479 -1.937 1.00 97.38 81 ARG A C 1
ATOM 591 O O . ARG A 1 81 ? -12.429 4.634 -0.727 1.00 97.38 81 ARG A O 1
ATOM 598 N N . CYS A 1 82 ? -11.110 4.677 -2.553 1.00 95.69 82 CYS A N 1
ATOM 599 C CA . CYS A 1 82 ? -9.905 5.083 -1.829 1.00 95.69 82 CYS A CA 1
ATOM 600 C C . CYS A 1 82 ? -10.080 6.438 -1.137 1.00 95.69 82 CYS A C 1
ATOM 602 O O . CYS A 1 82 ? -9.605 6.590 -0.018 1.00 95.69 82 CYS A O 1
ATOM 604 N N . ASP A 1 83 ? -10.799 7.369 -1.765 1.00 95.31 83 ASP A N 1
ATOM 605 C CA . ASP A 1 83 ? -11.032 8.709 -1.220 1.00 95.31 83 ASP A CA 1
ATOM 606 C C . ASP A 1 83 ? -11.855 8.634 0.073 1.00 95.31 83 ASP A C 1
ATOM 608 O O . ASP A 1 83 ? -11.373 9.049 1.121 1.00 95.31 83 ASP A O 1
ATOM 612 N N . ASP A 1 84 ? -13.016 7.962 0.045 1.00 96.75 84 ASP A N 1
ATOM 613 C CA . ASP A 1 84 ? -13.858 7.758 1.238 1.00 96.75 84 ASP A CA 1
ATOM 614 C C . ASP A 1 84 ? -13.094 7.052 2.375 1.00 96.75 84 ASP A C 1
ATOM 616 O O . ASP A 1 84 ? -13.332 7.299 3.560 1.00 96.75 84 ASP A O 1
ATOM 620 N N . PHE A 1 85 ? -12.198 6.124 2.022 1.00 96.31 85 PHE A N 1
ATOM 621 C CA . PHE A 1 85 ? -11.350 5.432 2.988 1.00 96.31 85 PHE A CA 1
ATOM 622 C C . PHE A 1 85 ? -10.326 6.388 3.612 1.00 96.31 85 PHE A C 1
ATOM 624 O O . PHE A 1 85 ? -10.209 6.439 4.836 1.00 96.31 85 PHE A O 1
ATOM 631 N N . MET A 1 86 ? -9.613 7.162 2.792 1.00 96.00 86 MET A N 1
ATOM 632 C CA . MET A 1 86 ? -8.580 8.085 3.259 1.00 96.00 86 MET A CA 1
ATOM 633 C C . MET A 1 86 ? -9.159 9.271 4.032 1.00 96.00 86 MET A C 1
ATOM 635 O O . MET A 1 86 ? -8.564 9.662 5.030 1.00 96.00 86 MET A O 1
ATOM 639 N N . GLU A 1 87 ? -10.330 9.788 3.658 1.00 96.06 87 GLU A N 1
ATOM 640 C CA . GLU A 1 87 ? -11.040 10.820 4.427 1.00 96.06 87 GLU A CA 1
ATOM 641 C C . GLU A 1 87 ? -11.328 10.359 5.857 1.00 96.06 87 GLU A C 1
ATOM 643 O O . GLU A 1 87 ? -11.070 11.083 6.818 1.00 96.06 87 GLU A O 1
ATOM 648 N N . LYS A 1 88 ? -11.800 9.117 6.018 1.00 96.19 88 LYS A N 1
ATOM 649 C CA . LYS A 1 88 ? -12.047 8.535 7.342 1.00 96.19 88 LYS A CA 1
ATOM 650 C C . LYS A 1 88 ? -10.755 8.326 8.118 1.00 96.19 88 LYS A C 1
ATOM 652 O O . LYS A 1 88 ? -10.702 8.681 9.288 1.00 96.19 88 LYS A O 1
ATOM 657 N N . VAL A 1 89 ? -9.709 7.800 7.477 1.00 95.44 89 VAL A N 1
ATOM 658 C CA . VAL A 1 89 ? -8.397 7.627 8.122 1.00 95.44 89 VAL A CA 1
ATOM 659 C C . VAL A 1 89 ? -7.852 8.967 8.619 1.00 95.44 89 VAL A C 1
ATOM 661 O O . VAL A 1 89 ? -7.411 9.055 9.760 1.00 95.44 89 VAL A O 1
ATOM 664 N N . MET A 1 90 ? -7.920 10.016 7.800 1.00 96.38 90 MET A N 1
ATOM 665 C CA . MET A 1 90 ? -7.460 11.354 8.176 1.00 96.38 90 MET A CA 1
ATOM 666 C C . MET A 1 90 ? -8.296 11.948 9.315 1.00 96.38 90 MET A C 1
ATOM 668 O O . MET A 1 90 ? -7.730 12.481 10.268 1.00 96.38 90 MET A O 1
ATOM 672 N N . SER A 1 91 ? -9.621 11.769 9.274 1.00 96.81 91 SER A N 1
ATOM 673 C CA . SER A 1 91 ? -10.523 12.183 10.353 1.00 96.81 91 SER A CA 1
ATOM 674 C C . SER A 1 91 ? -10.193 11.504 11.686 1.00 96.81 91 SER A C 1
ATOM 676 O O . SER A 1 91 ? -10.186 12.171 12.715 1.00 96.81 91 SER A O 1
ATOM 678 N N . GLU A 1 92 ? -9.908 10.200 11.684 1.00 96.50 92 GLU A N 1
ATOM 679 C CA . GLU A 1 92 ? -9.537 9.454 12.898 1.00 96.50 92 GLU A CA 1
ATOM 680 C C . GLU A 1 92 ? -8.142 9.840 13.416 1.00 96.50 92 GLU A C 1
ATOM 682 O O . GLU A 1 92 ? -7.898 9.841 14.620 1.00 96.50 92 GLU A O 1
ATOM 687 N N . LEU A 1 93 ? -7.221 10.206 12.518 1.00 95.94 93 LEU A N 1
ATOM 688 C CA . LEU A 1 93 ? -5.899 10.720 12.887 1.00 95.94 93 LEU A CA 1
ATOM 689 C C . LEU A 1 93 ? -5.932 12.185 13.357 1.00 95.94 93 LEU A C 1
ATOM 691 O O . LEU A 1 93 ? -4.920 12.677 13.855 1.00 95.94 93 LEU A O 1
ATOM 695 N N . GLY A 1 94 ? -7.062 12.883 13.204 1.00 96.19 94 GLY A N 1
ATOM 696 C CA . GLY A 1 94 ? -7.175 14.313 13.493 1.00 96.19 94 GLY A CA 1
ATOM 697 C C . GLY A 1 94 ? -6.328 15.181 12.558 1.00 96.19 94 GLY A C 1
ATOM 698 O O . GLY A 1 94 ? -5.848 16.236 12.970 1.00 96.19 94 GLY A O 1
ATOM 699 N N . LEU A 1 95 ? -6.102 14.720 11.324 1.00 94.44 95 LEU A N 1
ATOM 700 C CA . LEU A 1 95 ? -5.323 15.423 10.307 1.00 94.44 95 LEU A CA 1
ATOM 701 C C . LEU A 1 95 ? -6.249 16.012 9.243 1.00 94.44 95 LEU A C 1
ATOM 703 O O . LEU A 1 95 ? -7.127 15.330 8.718 1.00 94.44 95 LEU A O 1
ATOM 707 N N . GLU A 1 96 ? -6.023 17.275 8.891 1.00 92.31 96 GLU A N 1
ATOM 708 C CA . GLU A 1 96 ? -6.706 17.911 7.765 1.00 92.31 96 GLU A CA 1
ATOM 709 C C . GLU A 1 96 ? -6.043 17.511 6.442 1.00 92.31 96 GLU A C 1
ATOM 711 O O . GLU A 1 96 ? -4.816 17.406 6.344 1.00 92.31 96 GLU A O 1
ATOM 716 N N . ILE A 1 97 ? -6.856 17.286 5.407 1.00 92.94 97 ILE A N 1
ATOM 717 C CA . ILE A 1 97 ? -6.357 17.003 4.059 1.00 92.94 97 ILE A CA 1
ATOM 718 C C . ILE A 1 97 ? -5.888 18.332 3.450 1.00 92.94 97 ILE A C 1
ATOM 720 O O . ILE A 1 97 ? -6.712 19.234 3.288 1.00 92.94 97 ILE A O 1
ATOM 724 N N . PRO A 1 98 ? -4.593 18.479 3.114 1.00 90.44 98 PRO A N 1
ATOM 725 C CA . PRO A 1 98 ? -4.078 19.732 2.583 1.00 90.44 98 PRO A CA 1
ATOM 726 C C . PRO A 1 98 ? -4.660 20.028 1.192 1.00 90.44 98 PRO A C 1
ATOM 728 O O . PRO A 1 98 ? -4.929 19.095 0.425 1.00 90.44 98 PRO A O 1
ATOM 731 N N . PRO A 1 99 ? -4.813 21.313 0.832 1.00 89.06 99 PRO A N 1
ATOM 732 C CA . PRO A 1 99 ? -5.186 21.700 -0.519 1.00 89.06 99 PRO A CA 1
ATOM 733 C C . PRO A 1 99 ? -4.080 21.308 -1.511 1.00 89.06 99 PRO A C 1
ATOM 735 O O . PRO A 1 99 ? -2.902 21.181 -1.161 1.00 89.06 99 PRO A O 1
ATOM 738 N N . VAL A 1 100 ? -4.456 21.099 -2.772 1.00 87.00 100 VAL A N 1
ATOM 739 C CA . VAL A 1 100 ? -3.554 20.568 -3.809 1.00 87.00 100 VAL A CA 1
ATOM 740 C C . VAL A 1 100 ? -2.347 21.486 -4.036 1.00 87.00 100 VAL A C 1
ATOM 742 O O . VAL A 1 100 ? -1.243 21.013 -4.310 1.00 87.00 100 VAL A O 1
ATOM 745 N N . GLU A 1 101 ? -2.536 22.792 -3.869 1.00 85.19 101 GLU A N 1
ATOM 746 C CA . GLU A 1 101 ? -1.517 23.828 -4.028 1.00 85.19 101 GLU A CA 1
ATOM 747 C C . GLU A 1 101 ? -0.328 23.632 -3.075 1.00 85.19 101 GLU A C 1
ATOM 749 O O . GLU A 1 101 ? 0.817 23.894 -3.451 1.00 85.19 101 GLU A O 1
ATOM 754 N N . ASP A 1 102 ? -0.575 23.108 -1.873 1.00 81.56 102 ASP A N 1
ATOM 755 C CA . ASP A 1 102 ? 0.465 22.872 -0.870 1.00 81.56 102 ASP A CA 1
ATOM 756 C C . ASP A 1 102 ? 1.263 21.584 -1.136 1.00 81.56 102 ASP A C 1
ATOM 758 O O . ASP A 1 102 ? 2.413 21.462 -0.700 1.00 81.56 102 ASP A O 1
ATOM 762 N N . LEU A 1 103 ? 0.696 20.637 -1.894 1.00 79.44 103 LEU A N 1
ATOM 763 C CA . LEU A 1 103 ? 1.322 19.347 -2.211 1.00 79.44 103 LEU A CA 1
ATOM 764 C C . LEU A 1 103 ? 2.360 19.437 -3.336 1.00 79.44 103 LEU A C 1
ATOM 766 O O . LEU A 1 103 ? 3.288 18.630 -3.380 1.00 79.44 103 LEU A O 1
ATOM 770 N N . TYR A 1 104 ? 2.239 20.415 -4.236 1.00 76.75 104 TYR A N 1
ATOM 771 C CA . TYR A 1 104 ? 3.144 20.569 -5.380 1.00 76.75 104 TYR A CA 1
ATOM 772 C C . TYR A 1 104 ? 4.414 21.372 -5.051 1.00 76.75 104 TYR A C 1
ATOM 774 O O . TYR A 1 104 ? 5.083 21.893 -5.945 1.00 76.75 104 TYR A O 1
ATOM 782 N N . ARG A 1 105 ? 4.810 21.486 -3.776 1.00 70.88 105 ARG A N 1
ATOM 783 C CA . ARG A 1 105 ? 6.131 22.050 -3.474 1.00 70.88 105 ARG A CA 1
ATOM 784 C C . ARG A 1 105 ? 7.205 21.114 -4.035 1.00 70.88 105 ARG A C 1
ATOM 786 O O . ARG A 1 105 ? 7.269 19.964 -3.597 1.00 70.88 105 ARG A O 1
ATOM 793 N N . PRO A 1 106 ? 8.066 21.569 -4.969 1.00 65.12 106 PRO A N 1
ATOM 794 C CA . PRO A 1 106 ? 9.181 20.755 -5.416 1.00 65.12 106 PRO A CA 1
ATOM 795 C C . PRO A 1 106 ? 10.069 20.490 -4.200 1.00 65.12 106 PRO A C 1
ATOM 797 O O . PRO A 1 106 ? 10.694 21.400 -3.651 1.00 65.12 106 PRO A O 1
ATOM 800 N N . GLY A 1 107 ? 10.058 19.243 -3.733 1.00 62.41 107 GLY A N 1
ATOM 801 C CA . GLY A 1 107 ? 10.952 18.799 -2.677 1.00 62.41 107 GLY A CA 1
ATOM 802 C C . GLY A 1 107 ? 12.409 18.945 -3.124 1.00 62.41 107 GLY A C 1
ATOM 803 O O . GLY A 1 107 ? 12.687 18.972 -4.329 1.00 62.41 107 GLY A O 1
ATOM 804 N N . PRO A 1 108 ? 13.363 19.036 -2.183 1.00 57.59 108 PRO A N 1
ATOM 805 C CA . PRO A 1 108 ? 14.765 18.901 -2.543 1.00 57.59 108 PRO A CA 1
ATOM 806 C C . PRO A 1 108 ? 14.939 17.560 -3.267 1.00 57.59 108 PRO A C 1
ATOM 808 O O . PRO A 1 108 ? 14.470 16.527 -2.787 1.00 57.59 108 PRO A O 1
ATOM 811 N N . GLY A 1 109 ? 15.556 17.599 -4.452 1.00 54.56 109 GLY A N 1
ATOM 812 C CA . GLY A 1 109 ? 15.851 16.402 -5.239 1.00 54.56 109 GLY A CA 1
ATOM 813 C C . GLY A 1 109 ? 16.646 15.370 -4.428 1.00 54.56 109 GLY A C 1
ATOM 814 O O . GLY A 1 109 ? 17.176 15.704 -3.364 1.00 54.56 109 GLY A O 1
ATOM 815 N N . PRO A 1 110 ? 16.730 14.113 -4.902 1.00 51.44 110 PRO A N 1
ATOM 816 C CA . PRO A 1 110 ? 17.449 13.066 -4.185 1.00 51.44 110 PRO A CA 1
ATOM 817 C C . PRO A 1 110 ? 18.862 13.555 -3.864 1.00 51.44 110 PRO A C 1
ATOM 819 O O . PRO A 1 110 ? 19.592 13.974 -4.762 1.00 51.44 110 PRO A O 1
ATOM 822 N N . ALA A 1 111 ? 19.203 13.556 -2.573 1.00 49.50 111 ALA A N 1
ATOM 823 C CA . ALA A 1 111 ? 20.495 13.993 -2.077 1.00 49.50 111 ALA A CA 1
ATOM 824 C C . ALA A 1 111 ? 21.584 13.107 -2.693 1.00 49.50 111 ALA A C 1
ATOM 826 O O . ALA A 1 111 ? 21.798 11.972 -2.278 1.00 49.50 111 ALA A O 1
ATOM 827 N N . ASN A 1 112 ? 22.244 13.631 -3.716 1.00 48.16 112 ASN A N 1
ATOM 828 C CA . ASN A 1 112 ? 23.488 13.115 -4.243 1.00 48.16 112 ASN A CA 1
ATOM 829 C C . ASN A 1 112 ? 24.509 13.031 -3.097 1.00 48.16 112 ASN A C 1
ATOM 831 O O . ASN A 1 112 ? 24.734 13.987 -2.355 1.00 48.16 112 ASN A O 1
ATOM 835 N N . 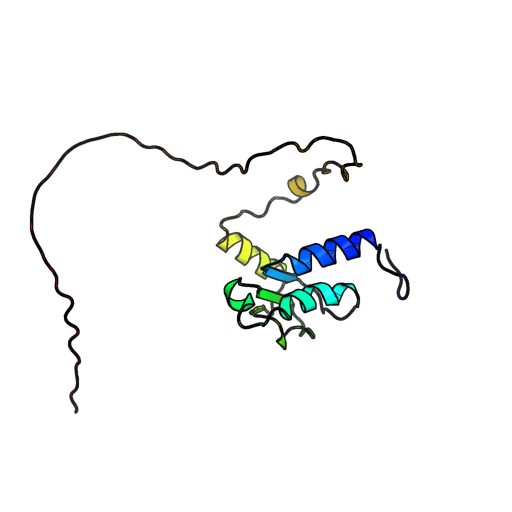GLU A 1 113 ? 25.046 11.826 -2.938 1.00 49.12 113 GLU A N 1
ATOM 836 C CA . GLU A 1 113 ? 25.924 11.358 -1.872 1.00 49.12 113 GLU A CA 1
ATOM 837 C C . GLU A 1 113 ? 27.045 12.371 -1.569 1.00 49.12 113 GLU A C 1
ATOM 839 O O . GLU A 1 113 ? 27.870 12.673 -2.430 1.00 49.12 113 GLU A O 1
ATOM 844 N N . GLY A 1 114 ? 27.068 12.918 -0.343 1.00 38.09 114 GLY A N 1
ATOM 845 C CA . GLY A 1 114 ? 28.152 13.803 0.114 1.00 38.09 114 GLY A CA 1
ATOM 846 C C . GLY A 1 114 ? 27.814 14.902 1.134 1.00 38.09 114 GLY A C 1
ATOM 847 O O . GLY A 1 114 ? 28.702 15.672 1.488 1.00 38.09 114 GLY A O 1
ATOM 848 N N . GLY A 1 115 ? 26.578 15.012 1.633 1.00 33.94 115 GLY A N 1
ATOM 849 C CA . GLY A 1 115 ? 26.176 16.092 2.548 1.00 33.94 115 GLY A CA 1
ATOM 850 C C . GLY A 1 115 ? 25.677 15.590 3.901 1.00 33.94 115 GLY A C 1
ATOM 851 O O . GLY A 1 115 ? 24.702 14.850 3.964 1.00 33.94 115 GLY A O 1
ATOM 852 N N . GLN A 1 116 ? 26.339 16.012 4.980 1.00 34.44 116 GLN A N 1
ATOM 853 C CA . GLN A 1 116 ? 26.035 15.691 6.379 1.00 34.44 116 GLN A CA 1
ATOM 854 C C . GLN A 1 116 ? 24.540 15.749 6.733 1.00 34.44 116 GLN A C 1
ATOM 856 O O . GLN A 1 116 ? 23.831 16.700 6.398 1.00 34.44 116 GLN A O 1
ATOM 861 N N . ALA A 1 117 ? 24.101 14.732 7.481 1.00 35.41 117 ALA A N 1
ATOM 862 C CA . ALA A 1 117 ? 22.771 14.614 8.058 1.00 35.41 117 ALA A CA 1
ATOM 863 C C . ALA A 1 117 ? 22.382 15.898 8.805 1.00 35.41 117 ALA A C 1
ATOM 865 O O . ALA A 1 117 ? 22.914 16.202 9.874 1.00 35.41 117 ALA A O 1
ATOM 866 N N . ARG A 1 118 ? 21.419 16.651 8.267 1.00 38.12 118 ARG A N 1
ATOM 867 C CA . ARG A 1 118 ? 20.744 17.677 9.059 1.00 38.12 118 ARG A CA 1
ATOM 868 C C . ARG A 1 118 ? 19.787 16.963 9.999 1.00 38.12 118 ARG A C 1
ATOM 870 O O . ARG A 1 118 ? 18.764 16.444 9.565 1.00 38.12 118 ARG A O 1
ATOM 877 N N . SER A 1 119 ? 20.119 16.932 11.288 1.00 41.03 119 SER A N 1
ATOM 878 C CA . SER A 1 119 ? 19.185 16.494 12.321 1.00 41.03 119 SER A CA 1
ATOM 879 C C . SER A 1 119 ? 18.041 17.509 12.426 1.00 41.03 119 SER A C 1
ATOM 881 O O . SER A 1 119 ? 18.125 18.489 13.169 1.00 41.03 119 SER A O 1
ATOM 883 N N . SER A 1 120 ? 16.956 17.309 11.686 1.00 38.75 120 SER A N 1
ATOM 884 C CA . SER A 1 120 ? 15.686 17.944 12.026 1.00 38.75 120 SER A CA 1
ATOM 885 C C . SER A 1 120 ? 15.001 17.076 13.078 1.00 38.75 120 SER A C 1
ATOM 887 O O . SER A 1 120 ? 14.484 16.002 12.778 1.00 38.75 120 SER A O 1
ATOM 889 N N . LYS A 1 121 ? 15.076 17.532 14.334 1.00 29.62 121 LYS A N 1
ATOM 890 C CA . LYS A 1 121 ? 14.348 17.000 15.498 1.00 29.62 121 LYS A CA 1
ATOM 891 C C . LYS A 1 121 ? 12.861 16.773 15.160 1.00 29.62 121 LYS A C 1
ATOM 893 O O . LYS A 1 121 ? 12.316 17.561 14.385 1.00 29.62 121 LYS A O 1
ATOM 898 N N . PRO A 1 122 ? 12.170 15.793 15.773 1.00 33.84 122 PRO A N 1
ATOM 899 C CA . PRO A 1 122 ? 10.724 15.704 15.642 1.00 33.84 122 PRO A CA 1
ATOM 900 C C . PRO A 1 122 ? 10.094 16.908 16.353 1.00 33.84 122 PRO A C 1
ATOM 902 O O . PRO A 1 122 ? 10.309 17.128 17.546 1.00 33.84 122 PRO A O 1
ATOM 905 N N . ALA A 1 123 ? 9.344 17.713 15.605 1.00 30.91 123 ALA A N 1
ATOM 906 C CA . ALA A 1 123 ? 8.526 18.782 16.151 1.00 30.91 123 ALA A CA 1
ATOM 907 C C . ALA A 1 123 ? 7.265 18.168 16.778 1.00 30.91 123 ALA A C 1
ATOM 909 O O . ALA A 1 123 ? 6.231 18.056 16.133 1.00 30.91 123 ALA A O 1
ATOM 910 N N . VAL A 1 124 ? 7.357 17.759 18.044 1.00 34.88 124 VAL A N 1
ATOM 911 C CA . VAL A 1 124 ? 6.182 17.680 18.921 1.00 34.88 124 VAL A CA 1
ATOM 912 C C . VAL A 1 124 ? 6.059 19.052 19.573 1.00 34.88 124 VAL A C 1
ATOM 914 O O . VAL A 1 124 ? 6.763 19.363 20.533 1.00 34.88 124 VAL A O 1
ATOM 917 N N . VAL A 1 125 ? 5.214 19.908 19.001 1.00 34.00 125 VAL A N 1
ATOM 918 C CA . VAL A 1 125 ? 4.817 21.180 19.612 1.00 34.00 125 VAL A CA 1
ATOM 919 C C . VAL A 1 125 ? 3.435 20.974 20.211 1.00 34.00 125 VAL A C 1
ATOM 921 O O . VAL A 1 125 ? 2.466 20.772 19.490 1.00 34.00 125 VAL A O 1
ATOM 924 N N . GLY A 1 126 ? 3.369 20.994 21.540 1.00 26.70 126 GLY A N 1
ATOM 925 C CA . GLY A 1 126 ? 2.115 20.880 22.279 1.00 26.70 126 GLY A CA 1
ATOM 926 C C . GLY A 1 126 ? 2.291 20.656 23.778 1.00 26.70 126 GLY A C 1
ATOM 927 O O . GLY A 1 126 ? 1.528 19.908 24.373 1.00 26.70 126 GLY A O 1
ATOM 928 N N . ALA A 1 127 ? 3.310 21.258 24.399 1.00 31.27 127 ALA A N 1
ATOM 929 C CA . ALA A 1 127 ? 3.363 21.382 25.851 1.00 31.27 127 ALA A CA 1
ATOM 930 C C . ALA A 1 127 ? 2.632 22.670 26.245 1.00 31.27 127 ALA A C 1
ATOM 932 O O . ALA A 1 127 ? 3.220 23.750 26.234 1.00 31.27 127 ALA A O 1
ATOM 933 N N . THR A 1 128 ? 1.350 22.569 26.587 1.00 32.97 128 THR A N 1
ATOM 934 C CA . THR A 1 128 ? 0.639 23.670 27.242 1.00 32.97 128 THR A CA 1
ATOM 935 C C . THR A 1 128 ? 0.911 23.574 28.741 1.00 32.97 128 THR A C 1
ATOM 937 O O . THR A 1 128 ? 0.268 22.813 29.461 1.00 32.97 128 THR A O 1
ATOM 940 N N . GLN A 1 129 ? 1.914 24.315 29.216 1.00 32.75 129 GLN A N 1
ATOM 941 C CA . GLN A 1 129 ? 2.083 24.604 30.638 1.00 32.75 129 GLN A CA 1
ATOM 942 C C . GLN A 1 129 ? 1.076 25.686 31.042 1.00 32.75 129 GLN A C 1
ATOM 944 O O . GLN A 1 129 ? 1.199 26.835 30.629 1.00 32.75 129 GLN A O 1
ATOM 949 N N . GLY A 1 130 ? 0.101 25.324 31.873 1.00 30.92 130 GLY A N 1
ATOM 950 C CA . GLY A 1 130 ? -0.644 26.267 32.702 1.00 30.92 130 GLY A CA 1
ATOM 951 C C . GLY A 1 130 ? -0.248 26.066 34.162 1.00 30.92 130 GLY A C 1
ATOM 952 O O . GLY A 1 130 ? -0.637 25.072 34.769 1.00 30.92 130 GLY A O 1
ATOM 953 N N . GLN A 1 131 ? 0.542 26.984 34.722 1.00 31.78 131 GLN A N 1
ATOM 954 C CA . GLN A 1 131 ? 0.707 27.140 36.170 1.00 31.78 131 GLN A CA 1
ATOM 955 C C . GLN A 1 131 ? -0.207 28.272 36.659 1.00 31.78 131 GLN A C 1
ATOM 957 O O . GLN A 1 131 ? -0.189 29.361 36.094 1.00 31.78 131 GLN A O 1
ATOM 962 N N . GLY A 1 132 ? -0.958 28.024 37.736 1.00 30.14 132 GLY A N 1
ATOM 963 C CA . GLY A 1 132 ? -1.710 29.037 38.483 1.00 30.14 132 GLY A CA 1
ATOM 964 C C . GLY A 1 132 ? -2.566 28.413 39.594 1.00 30.14 132 GLY A C 1
ATOM 965 O O . GLY A 1 132 ? -3.577 27.787 39.314 1.00 30.14 132 GLY A O 1
ATOM 966 N N . GLN A 1 133 ? -2.111 28.551 40.841 1.00 31.06 133 GLN A N 1
ATOM 967 C CA . GLN A 1 133 ? -2.636 27.995 42.106 1.00 31.06 133 GLN A CA 1
ATOM 968 C C . GLN A 1 133 ? -4.014 28.607 42.486 1.00 31.06 133 GLN A C 1
ATOM 970 O O . GLN A 1 133 ? -4.289 29.746 42.128 1.00 31.06 133 GLN A O 1
ATOM 975 N N . SER A 1 134 ? -4.914 27.966 43.250 1.00 34.72 134 SER A N 1
ATOM 976 C CA . SER A 1 134 ? -4.814 27.862 44.719 1.00 34.72 134 SER A CA 1
ATOM 977 C C . SER A 1 134 ? -6.040 27.176 45.383 1.00 34.72 134 SER A C 1
ATOM 979 O O . SER A 1 134 ? -7.178 27.449 45.030 1.00 34.72 134 SER A O 1
ATOM 981 N N . GLN A 1 135 ? -5.727 26.346 46.394 1.00 32.19 135 GLN A N 1
ATOM 982 C CA . GLN A 1 135 ? -6.399 26.094 47.692 1.00 32.19 135 GLN A CA 1
ATOM 983 C C . GLN A 1 135 ? -7.782 25.406 47.818 1.00 32.19 135 GLN A C 1
ATOM 985 O O . GLN A 1 135 ? -8.797 25.894 47.341 1.00 32.19 135 GLN A O 1
ATOM 990 N N . GLY A 1 136 ? -7.803 24.351 48.659 1.00 27.86 136 GLY A N 1
ATOM 991 C CA . GLY A 1 136 ? -8.979 23.915 49.434 1.00 27.86 136 GLY A CA 1
ATOM 992 C C . GLY A 1 136 ? -9.096 22.401 49.692 1.00 27.86 136 GLY A C 1
ATOM 993 O O . GLY A 1 136 ? -9.755 21.707 48.932 1.00 27.86 136 GLY A O 1
ATOM 994 N N . ALA A 1 137 ? -8.493 21.892 50.774 1.00 36.22 137 ALA A N 1
ATOM 995 C CA . ALA A 1 137 ? -8.876 20.630 51.450 1.00 36.22 137 ALA A CA 1
ATOM 996 C C . ALA A 1 137 ? -10.212 20.838 52.233 1.00 36.22 137 ALA A C 1
ATOM 998 O O . ALA A 1 137 ? -10.569 22.010 52.380 1.00 36.22 137 ALA A O 1
ATOM 999 N N . PRO A 1 138 ? -10.927 19.827 52.808 1.00 46.19 138 PRO A N 1
ATOM 1000 C CA . PRO A 1 138 ? -10.446 18.504 53.244 1.00 46.19 138 PRO A CA 1
ATOM 1001 C C . PRO A 1 138 ? -11.396 17.285 53.053 1.00 46.19 138 PRO A C 1
ATOM 1003 O O . PRO A 1 138 ? -12.537 17.414 52.628 1.00 46.19 138 PRO A O 1
ATOM 1006 N N . SER A 1 139 ? -10.852 16.107 53.413 1.00 37.16 139 SER A N 1
ATOM 1007 C CA . SER A 1 139 ? -11.490 14.929 54.051 1.00 37.16 139 SER A CA 1
ATOM 1008 C C . SER A 1 139 ? -12.794 14.351 53.474 1.00 37.16 139 SER A C 1
ATOM 1010 O O . SER A 1 139 ? -13.842 14.966 53.599 1.00 37.16 139 SER A O 1
ATOM 1012 N N . ASP A 1 140 ? -12.790 13.089 53.028 1.00 35.00 140 ASP A N 1
ATOM 1013 C CA . ASP A 1 140 ? -13.072 11.966 53.937 1.00 35.00 140 ASP A CA 1
ATOM 1014 C C . ASP A 1 140 ? -12.922 10.586 53.276 1.00 35.00 140 ASP A C 1
ATOM 1016 O O . ASP A 1 140 ? -12.895 10.429 52.056 1.00 35.00 140 ASP A O 1
ATOM 1020 N N . ALA A 1 141 ? -12.760 9.594 54.144 1.00 36.44 141 ALA A N 1
ATOM 1021 C CA . ALA A 1 141 ? -12.501 8.191 53.869 1.00 36.44 141 ALA A CA 1
ATOM 1022 C C . ALA A 1 141 ? -13.620 7.468 53.090 1.00 36.44 141 ALA A C 1
ATOM 1024 O O . ALA A 1 141 ? -14.802 7.767 53.229 1.00 36.44 141 ALA A O 1
ATOM 1025 N N . GLY A 1 142 ? -13.247 6.427 52.337 1.00 33.75 142 GLY A N 1
ATOM 1026 C CA . GLY A 1 142 ? -14.215 5.567 51.655 1.00 33.75 142 GLY A CA 1
ATOM 1027 C C . GLY A 1 142 ? -13.580 4.400 50.907 1.00 33.75 142 GLY A C 1
ATOM 1028 O O . GLY A 1 142 ? -13.581 4.365 49.681 1.00 33.75 142 GLY A O 1
ATOM 1029 N N . THR A 1 143 ? -13.026 3.438 51.644 1.00 39.69 143 THR A N 1
ATOM 1030 C CA . THR A 1 143 ? -12.625 2.120 51.132 1.00 39.69 143 THR A CA 1
ATOM 1031 C C . THR A 1 143 ? -13.828 1.419 50.490 1.00 39.69 143 THR A C 1
ATOM 1033 O O . THR A 1 143 ? -14.698 0.920 51.199 1.00 39.69 143 THR A O 1
ATOM 1036 N N . ALA A 1 144 ? -13.879 1.348 49.159 1.00 37.69 144 ALA A N 1
ATOM 1037 C CA . ALA A 1 144 ? -14.880 0.568 48.434 1.00 37.69 144 ALA A CA 1
ATOM 1038 C C . ALA A 1 144 ? -14.268 -0.749 47.936 1.00 37.69 144 ALA A C 1
ATOM 1040 O O . ALA A 1 144 ? -13.615 -0.829 46.896 1.00 37.69 144 ALA A O 1
ATOM 1041 N N . HIS A 1 145 ? -14.500 -1.795 48.726 1.00 35.50 145 HIS A N 1
ATOM 1042 C CA . HIS A 1 145 ? -14.374 -3.194 48.341 1.00 35.50 145 HIS A CA 1
ATOM 1043 C C . HIS A 1 145 ? -15.315 -3.487 47.154 1.00 35.50 145 HIS A C 1
ATOM 1045 O O . HIS A 1 145 ? -16.533 -3.447 47.308 1.00 35.50 145 HIS A O 1
ATOM 1051 N N . CYS A 1 146 ? -14.777 -3.828 45.981 1.00 32.72 146 CYS A N 1
ATOM 1052 C CA . CYS A 1 146 ? -15.558 -4.465 44.916 1.00 32.72 146 CYS A CA 1
ATOM 1053 C C . CYS A 1 146 ? -15.736 -5.951 45.253 1.00 32.72 146 CYS A C 1
ATOM 1055 O O . CYS A 1 146 ? -14.843 -6.759 44.998 1.00 32.72 146 CYS A O 1
ATOM 1057 N N . GLN A 1 147 ? -16.872 -6.313 45.852 1.00 38.94 147 GLN A N 1
ATOM 1058 C CA . GLN A 1 147 ? -17.322 -7.702 45.926 1.00 38.94 147 GLN A CA 1
ATOM 1059 C C . GLN A 1 147 ? -18.249 -7.990 44.744 1.00 38.94 147 GLN A C 1
ATOM 1061 O O . GLN A 1 147 ? -19.298 -7.369 44.584 1.00 38.94 147 GLN A O 1
ATOM 1066 N N . ALA A 1 148 ? -17.832 -8.938 43.908 1.00 36.03 148 ALA A N 1
ATOM 1067 C CA . ALA A 1 148 ? -18.655 -9.529 42.870 1.00 36.03 148 ALA A CA 1
ATOM 1068 C C . ALA A 1 148 ? -19.748 -10.390 43.521 1.00 36.03 148 ALA A C 1
ATOM 1070 O O . ALA A 1 148 ? -19.449 -11.382 44.183 1.00 36.03 148 ALA A O 1
ATOM 1071 N N . VAL A 1 149 ? -21.011 -10.017 43.324 1.00 42.81 149 VAL A N 1
ATOM 1072 C CA . VAL A 1 149 ? -22.175 -10.851 43.644 1.00 42.81 149 VAL A CA 1
ATOM 1073 C C . VAL A 1 149 ? -22.577 -11.608 42.384 1.00 42.81 149 VAL A C 1
ATOM 1075 O O . VAL A 1 149 ? -23.107 -11.045 41.429 1.00 42.81 149 VAL A O 1
ATOM 1078 N N . THR A 1 150 ? -22.287 -12.903 42.381 1.00 40.62 150 THR A N 1
ATOM 1079 C CA . THR A 1 150 ? -22.835 -13.894 41.455 1.00 40.62 150 THR A CA 1
ATOM 1080 C C . THR A 1 150 ? -24.313 -14.118 41.773 1.00 40.62 150 THR A C 1
ATOM 1082 O O . THR A 1 150 ? -24.643 -14.674 42.819 1.00 40.62 150 THR A O 1
ATOM 1085 N N . GLY A 1 151 ? -25.203 -13.688 40.877 1.00 35.62 151 GLY A N 1
ATOM 1086 C CA . GLY A 1 151 ? -26.634 -13.987 40.936 1.00 35.62 151 GLY A CA 1
ATOM 1087 C C . GLY A 1 151 ? -26.981 -15.230 40.117 1.00 35.62 151 GLY A C 1
ATOM 1088 O O . GLY A 1 151 ? -27.118 -15.156 38.901 1.00 35.62 151 GLY A O 1
ATOM 1089 N N . THR A 1 152 ? -27.142 -16.361 40.798 1.00 44.75 152 THR A N 1
ATOM 1090 C CA . THR A 1 152 ? -27.879 -17.552 40.342 1.00 44.75 152 THR A CA 1
ATOM 1091 C C . THR A 1 152 ? -29.249 -17.576 41.018 1.00 44.75 152 THR A C 1
ATOM 1093 O O . THR A 1 152 ? -29.286 -17.617 42.243 1.00 44.75 152 THR A O 1
ATOM 1096 N N . SER A 1 153 ? -30.341 -17.579 40.247 1.00 40.66 153 SER A N 1
ATOM 1097 C CA . SER A 1 153 ? -31.645 -18.216 40.557 1.00 40.66 153 SER A CA 1
ATOM 1098 C C . SER A 1 153 ? -32.608 -17.907 39.403 1.00 40.66 153 SER A C 1
ATOM 1100 O O . SER A 1 153 ? -32.862 -16.742 39.124 1.00 40.66 153 SER A O 1
ATOM 1102 N N . GLN A 1 154 ? -32.938 -18.868 38.536 1.00 46.12 154 GLN A N 1
ATOM 1103 C CA . GLN A 1 154 ? -34.172 -19.668 38.597 1.00 46.12 154 GLN A CA 1
ATOM 1104 C C . GLN A 1 154 ? -35.452 -18.861 38.861 1.00 46.12 154 GLN A C 1
ATOM 1106 O O . GLN A 1 154 ? -35.739 -18.508 40.003 1.00 46.12 154 GLN A O 1
ATOM 1111 N N . LEU A 1 155 ? -36.224 -18.661 37.788 1.00 41.25 155 LEU A N 1
ATOM 1112 C CA . LEU A 1 155 ? -37.632 -19.049 37.641 1.00 41.25 155 LEU A CA 1
ATOM 1113 C C . LEU A 1 155 ? -37.944 -19.194 36.145 1.00 41.25 155 LEU A C 1
ATOM 1115 O O . LEU A 1 155 ? -37.417 -18.368 35.366 1.00 41.25 155 LEU A O 1
#

InterPro domains:
  IPR026590 Sirtuin family, catalytic core domain [PS50305] (1-96)
  IPR029035 DHS-like NAD/FAD-binding domain superfamily [SSF52467] (1-95)
  IPR050134 NAD-dependent sirtuin protein deacylases [PTHR11085] (1-101)